Protein AF-A0A9D8PK69-F1 (afdb_monomer)

Sequence (74 aa):
DKPFSGKGCGSCTLCVDNCPVGAFTGKHFSPSEPREARMDASKCSRYLFQEQKRKAGAEACGMCVNICPFGRKK

Secondary structure (DSSP, 8-state):
-PPP-S--STT--HHHHT-TT--B--PPP-TTS-GGGTB-HHHHHHHIIIIIHHHT--S---HHHHH-TTTT--

Mean predicted aligned error: 6.37 Å

Structure (mmCIF, N/CA/C/O backbone):
data_AF-A0A9D8PK69-F1
#
_entry.id   AF-A0A9D8PK69-F1
#
loop_
_atom_site.group_PDB
_atom_site.id
_atom_site.type_symbol
_atom_site.label_atom_id
_atom_site.label_alt_id
_atom_site.label_comp_id
_atom_site.label_asym_id
_atom_site.label_entity_id
_atom_site.label_seq_id
_atom_site.pdbx_PDB_ins_code
_atom_site.Cartn_x
_atom_site.Cartn_y
_atom_site.Cartn_z
_atom_site.occupancy
_atom_site.B_iso_or_equiv
_atom_site.auth_seq_id
_atom_site.auth_comp_id
_atom_site.auth_asym_id
_atom_site.auth_atom_id
_atom_site.pdbx_PDB_model_num
ATOM 1 N N . ASP A 1 1 ? 0.756 14.185 20.434 1.00 51.31 1 ASP A N 1
ATOM 2 C CA . ASP A 1 1 ? -0.293 13.963 19.414 1.00 51.31 1 ASP A CA 1
ATOM 3 C C . ASP A 1 1 ? -1.251 12.858 19.831 1.00 51.31 1 ASP A C 1
ATOM 5 O O . ASP A 1 1 ? -0.805 11.871 20.407 1.00 51.31 1 ASP A O 1
ATOM 9 N N . LYS A 1 2 ? -2.561 13.021 19.597 1.00 51.38 2 LYS A N 1
ATOM 10 C CA . LYS A 1 2 ? -3.553 11.949 19.809 1.00 51.38 2 LYS A CA 1
ATOM 11 C C . LYS A 1 2 ? -3.650 11.085 18.542 1.00 51.38 2 LYS A C 1
ATOM 13 O O . LYS A 1 2 ? -3.678 11.655 17.452 1.00 51.38 2 LYS A O 1
ATOM 18 N N . PRO A 1 3 ? -3.725 9.746 18.655 1.00 65.69 3 PRO A N 1
ATOM 19 C CA . PRO A 1 3 ? -3.923 8.880 17.499 1.00 65.69 3 PRO A CA 1
ATOM 20 C C . PRO A 1 3 ? -5.254 9.202 16.810 1.00 65.69 3 PRO A C 1
ATOM 22 O O . PRO A 1 3 ? -6.245 9.527 17.467 1.00 65.69 3 PRO A O 1
ATOM 25 N N . PHE A 1 4 ? -5.257 9.133 15.479 1.00 65.12 4 PHE A N 1
ATOM 26 C CA . PHE A 1 4 ? -6.425 9.410 14.647 1.00 65.12 4 PHE A CA 1
ATOM 27 C C . PHE A 1 4 ? -7.642 8.590 15.110 1.00 65.12 4 PHE A C 1
ATOM 29 O O . PHE A 1 4 ? -7.601 7.362 15.126 1.00 65.12 4 PHE A O 1
ATOM 36 N N . SER A 1 5 ? -8.725 9.282 15.472 1.00 57.53 5 SER A N 1
ATOM 37 C CA . SER A 1 5 ? -9.976 8.711 15.993 1.00 57.53 5 SER A CA 1
ATOM 38 C C . SER A 1 5 ? -11.147 8.782 14.999 1.00 57.53 5 SER A C 1
ATOM 40 O O . SER A 1 5 ? -12.287 8.491 15.361 1.00 57.53 5 SER A O 1
ATOM 42 N N . GLY A 1 6 ? -10.898 9.190 13.749 1.00 60.84 6 GLY A N 1
ATOM 43 C CA . GLY A 1 6 ? -11.934 9.294 12.720 1.00 60.84 6 GLY A CA 1
ATOM 44 C C . GLY A 1 6 ? -12.456 7.929 12.256 1.00 60.84 6 GLY A C 1
ATOM 45 O O . GLY A 1 6 ? -11.762 6.915 12.347 1.00 60.84 6 GLY A O 1
ATOM 46 N N . LYS A 1 7 ? -13.679 7.904 11.699 1.00 65.94 7 LYS A N 1
ATOM 47 C CA . LYS A 1 7 ? -14.188 6.733 10.964 1.00 65.94 7 LYS A CA 1
ATOM 48 C C . LYS A 1 7 ? -13.247 6.531 9.773 1.00 65.94 7 LYS A C 1
ATOM 50 O O . LYS A 1 7 ? -13.270 7.364 8.878 1.00 65.94 7 LYS A O 1
ATOM 55 N N . GLY A 1 8 ? -12.370 5.524 9.826 1.00 76.50 8 GLY A N 1
ATOM 56 C CA . GLY A 1 8 ? -11.314 5.271 8.835 1.00 76.50 8 GLY A CA 1
ATOM 57 C C . GLY A 1 8 ? -11.842 4.971 7.424 1.00 76.50 8 GLY A C 1
ATOM 58 O O . GLY A 1 8 ? -12.614 5.730 6.856 1.00 76.50 8 GLY A O 1
ATOM 59 N N . CYS A 1 9 ? -11.440 3.853 6.815 1.00 87.94 9 CYS A N 1
ATOM 60 C CA . CYS A 1 9 ? -11.875 3.535 5.445 1.00 87.94 9 CYS A CA 1
ATOM 61 C C . CYS A 1 9 ? -13.388 3.245 5.330 1.00 87.94 9 CYS A C 1
ATOM 63 O O . CYS A 1 9 ? -13.950 3.406 4.251 1.00 87.94 9 CYS A O 1
ATOM 65 N N . GLY A 1 10 ? -14.076 2.875 6.419 1.00 88.06 10 GLY A N 1
ATOM 66 C CA . GLY A 1 10 ? -15.500 2.525 6.364 1.00 88.06 10 GLY A CA 1
ATOM 67 C C . GLY A 1 10 ? -15.725 1.334 5.432 1.00 88.06 10 GLY A C 1
ATOM 68 O O . GLY A 1 10 ? -15.099 0.304 5.620 1.00 88.06 10 GLY A O 1
ATOM 69 N N . SER A 1 11 ? -16.580 1.477 4.421 1.00 90.62 11 SER A N 1
ATOM 70 C CA . SER A 1 11 ? -16.762 0.482 3.351 1.00 90.62 11 SER A CA 1
ATOM 71 C C . SER A 1 11 ? -15.921 0.764 2.093 1.00 90.62 11 SER A C 1
ATOM 73 O O . SER A 1 11 ? -16.117 0.117 1.071 1.00 90.62 11 SER A O 1
ATOM 75 N N . CYS A 1 12 ? -15.019 1.752 2.121 1.00 92.50 12 CYS 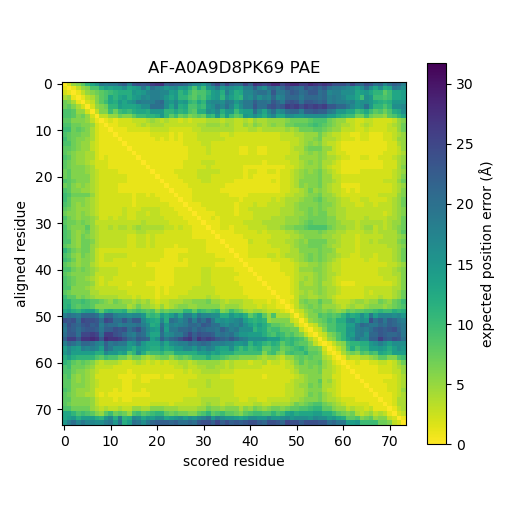A N 1
ATOM 76 C CA . CYS A 1 12 ? -14.231 2.148 0.955 1.00 92.50 12 CYS A CA 1
ATOM 77 C C . CYS A 1 12 ? -13.158 1.108 0.607 1.00 92.50 12 CYS A C 1
ATOM 79 O O . CYS A 1 12 ? -12.314 0.777 1.440 1.00 92.50 12 CYS A O 1
ATOM 81 N N . THR A 1 13 ? -13.132 0.688 -0.658 1.00 94.62 13 THR A N 1
ATOM 82 C CA . THR A 1 13 ? -12.164 -0.270 -1.218 1.00 94.62 13 THR A CA 1
ATOM 83 C C . THR A 1 13 ? -11.349 0.308 -2.377 1.00 94.62 13 THR A C 1
ATOM 85 O O . THR A 1 13 ? -10.562 -0.407 -2.983 1.00 94.62 13 THR A O 1
ATOM 88 N N . LEU A 1 14 ? -11.439 1.616 -2.658 1.00 95.81 14 LEU A N 1
ATOM 89 C CA . LEU A 1 14 ? -10.851 2.223 -3.865 1.00 95.81 14 LEU A CA 1
ATOM 90 C C . LEU A 1 14 ? -9.360 1.903 -4.073 1.00 95.81 14 LEU A C 1
ATOM 92 O O . LEU A 1 14 ? -8.941 1.655 -5.202 1.00 95.81 14 LEU A O 1
ATOM 96 N N . CYS A 1 15 ? -8.548 1.902 -3.010 1.00 95.50 15 CYS A N 1
ATOM 97 C CA . CYS A 1 15 ? -7.125 1.562 -3.108 1.00 95.50 15 CYS A CA 1
ATOM 98 C C . CYS A 1 15 ? -6.869 0.066 -3.352 1.00 95.50 15 CYS A C 1
ATOM 100 O O . CYS A 1 15 ? -5.837 -0.274 -3.926 1.00 95.50 15 CYS A O 1
ATOM 102 N N . VAL A 1 16 ? -7.790 -0.804 -2.935 1.00 96.75 16 VAL A N 1
ATOM 103 C CA . VAL A 1 16 ? -7.771 -2.246 -3.207 1.00 96.75 16 VAL A CA 1
ATOM 104 C C . VAL A 1 16 ? -8.107 -2.480 -4.671 1.00 96.75 16 VAL A C 1
ATOM 106 O O . VAL A 1 16 ? -7.311 -3.079 -5.388 1.00 96.75 16 VAL A O 1
ATOM 109 N N . ASP A 1 17 ? -9.222 -1.905 -5.121 1.00 97.38 17 ASP A N 1
ATOM 110 C CA . ASP A 1 17 ? -9.796 -2.146 -6.446 1.00 97.38 17 ASP A CA 1
ATOM 111 C C . ASP A 1 17 ? -8.918 -1.593 -7.574 1.00 97.38 17 ASP A C 1
ATOM 113 O O . ASP A 1 17 ? -8.883 -2.144 -8.670 1.00 97.38 17 ASP A O 1
ATOM 117 N N . ASN A 1 18 ? -8.192 -0.501 -7.311 1.00 96.50 18 ASN A N 1
ATOM 118 C CA . ASN A 1 18 ? -7.402 0.189 -8.331 1.00 96.50 18 ASN A CA 1
ATOM 119 C C . ASN A 1 18 ? -5.902 -0.117 -8.251 1.00 96.50 18 ASN A C 1
ATOM 121 O O . ASN A 1 18 ? -5.144 0.366 -9.085 1.00 96.50 18 ASN A O 1
ATOM 125 N N . CYS A 1 19 ? -5.420 -0.889 -7.271 1.00 95.81 19 CYS A N 1
ATOM 126 C CA . CYS A 1 19 ? -3.993 -1.196 -7.215 1.00 95.81 19 CYS A CA 1
ATOM 127 C C . CYS A 1 19 ? -3.588 -2.066 -8.421 1.00 95.81 19 CYS A C 1
ATOM 129 O O . CYS A 1 19 ? -4.069 -3.195 -8.524 1.00 95.81 19 CYS A O 1
ATOM 131 N N . PRO A 1 20 ? -2.640 -1.630 -9.277 1.00 93.19 20 PRO A N 1
ATOM 132 C CA . PRO A 1 20 ? -2.309 -2.340 -10.518 1.00 93.19 20 PRO A CA 1
ATOM 133 C C . PRO A 1 20 ? -1.726 -3.740 -10.289 1.00 93.19 20 PRO A C 1
ATOM 135 O O . PRO A 1 20 ? -1.708 -4.561 -11.198 1.00 93.19 20 PRO A O 1
ATOM 138 N N . VAL A 1 21 ? -1.242 -4.020 -9.075 1.00 95.31 21 VAL A N 1
ATOM 139 C CA . VAL A 1 21 ? -0.680 -5.322 -8.691 1.00 95.31 21 VAL A CA 1
ATOM 140 C C . VAL A 1 21 ? -1.426 -5.993 -7.542 1.00 95.31 21 VAL A C 1
ATOM 142 O O . VAL A 1 21 ? -0.911 -6.953 -6.967 1.00 95.31 21 VAL A O 1
ATOM 145 N N . GLY A 1 22 ? -2.608 -5.483 -7.177 1.00 96.31 22 GLY A N 1
ATOM 146 C CA . GLY A 1 22 ? -3.423 -6.050 -6.101 1.00 96.31 22 GLY A CA 1
ATOM 147 C C . GLY A 1 22 ? -2.650 -6.193 -4.786 1.00 96.31 22 GLY A C 1
ATOM 148 O O . GLY A 1 22 ? -2.638 -7.263 -4.180 1.00 96.31 22 GLY A O 1
ATOM 149 N N . ALA A 1 23 ? -1.921 -5.147 -4.382 1.00 97.06 23 ALA A N 1
ATOM 150 C CA . ALA A 1 23 ? -1.077 -5.192 -3.188 1.00 97.06 23 ALA A CA 1
ATOM 151 C C . ALA A 1 23 ? -1.873 -5.095 -1.878 1.00 97.06 23 ALA A C 1
ATOM 153 O O . ALA A 1 23 ? -1.354 -5.492 -0.840 1.00 97.06 23 ALA A O 1
ATOM 154 N N . PHE A 1 24 ? -3.092 -4.552 -1.891 1.00 97.06 24 PHE A N 1
ATOM 155 C CA . PHE A 1 24 ? -3.883 -4.331 -0.677 1.00 97.06 24 PHE A CA 1
ATOM 156 C C . PHE A 1 24 ? -4.867 -5.472 -0.415 1.00 97.06 24 PHE A C 1
ATOM 158 O O . PHE A 1 24 ? -5.444 -6.023 -1.345 1.00 97.06 24 PHE A O 1
ATOM 165 N N . THR A 1 25 ? -5.091 -5.790 0.863 1.00 94.75 25 THR A N 1
ATOM 166 C CA . THR A 1 25 ? -6.002 -6.872 1.288 1.00 94.75 25 THR A CA 1
ATOM 167 C C . THR A 1 25 ? -7.432 -6.399 1.568 1.00 94.75 25 THR A C 1
ATOM 169 O O . THR A 1 25 ? -8.324 -7.221 1.739 1.00 94.75 25 THR A O 1
ATOM 172 N N . GLY A 1 26 ? -7.649 -5.083 1.685 1.00 92.94 26 GLY A N 1
ATOM 173 C CA . GLY A 1 26 ? -8.921 -4.490 2.125 1.00 92.94 26 GLY A CA 1
ATOM 174 C C . GLY A 1 26 ? -9.151 -4.507 3.637 1.00 92.94 26 GLY A C 1
ATOM 175 O O . GLY A 1 26 ? -10.151 -3.979 4.117 1.00 92.94 26 GLY A O 1
ATOM 176 N N . LYS A 1 27 ? -8.212 -5.051 4.418 1.00 91.50 27 LYS A N 1
ATOM 177 C CA . LYS A 1 27 ? -8.308 -5.046 5.878 1.00 91.50 27 LYS A CA 1
ATOM 178 C C . LYS A 1 27 ? -8.167 -3.632 6.450 1.00 91.50 27 LYS A C 1
ATOM 180 O O . LYS A 1 27 ? -7.336 -2.839 6.007 1.00 91.50 27 LYS A O 1
ATOM 185 N N . HIS A 1 28 ? -8.946 -3.325 7.485 1.00 88.50 28 HIS A N 1
ATOM 186 C CA . HIS A 1 28 ? -8.858 -2.041 8.179 1.00 88.50 28 HIS A CA 1
ATOM 187 C C . HIS A 1 28 ? -7.531 -1.872 8.932 1.00 88.50 28 HIS A C 1
ATOM 189 O O . HIS A 1 28 ? -6.864 -2.835 9.323 1.00 88.50 28 HIS A O 1
ATOM 195 N N . PHE A 1 29 ? -7.141 -0.614 9.139 1.00 88.69 29 PHE A N 1
ATOM 196 C CA . PHE A 1 29 ? -5.986 -0.280 9.962 1.00 88.69 29 PHE A CA 1
ATOM 197 C C . PHE A 1 29 ? -6.239 -0.617 11.435 1.00 88.69 29 PHE A C 1
ATOM 199 O O . PHE A 1 29 ? -7.238 -0.198 12.012 1.00 88.69 29 PHE A O 1
ATOM 206 N N . SER A 1 30 ? -5.289 -1.338 12.025 1.00 87.00 30 SER A N 1
ATOM 207 C CA . SER A 1 30 ? -5.161 -1.591 13.454 1.00 87.00 30 SER A CA 1
ATOM 208 C C . SER A 1 30 ? -3.691 -1.415 13.846 1.00 87.00 30 SER A C 1
ATOM 210 O O . SER A 1 30 ? -2.831 -2.056 13.226 1.00 87.00 30 SER A O 1
ATOM 212 N N . PRO A 1 31 ? -3.380 -0.588 14.862 1.00 86.19 31 PRO A N 1
ATOM 213 C CA . PRO A 1 31 ? -2.004 -0.328 15.280 1.00 86.19 31 PRO A CA 1
ATOM 214 C C . PRO A 1 31 ? -1.318 -1.545 15.918 1.00 86.19 31 PRO A C 1
ATOM 216 O O . PRO A 1 31 ? -0.095 -1.570 15.991 1.00 86.19 31 PRO A O 1
ATOM 219 N N . SER A 1 32 ? -2.073 -2.557 16.361 1.00 92.12 32 SER A N 1
ATOM 220 C CA . SER A 1 32 ? -1.520 -3.796 16.927 1.00 92.12 32 SER A CA 1
ATOM 221 C C . SER A 1 32 ? -1.056 -4.807 15.874 1.00 92.12 32 SER A C 1
ATOM 223 O O . SER A 1 32 ? -0.468 -5.828 16.217 1.00 92.12 32 SER A O 1
ATOM 225 N N . GLU A 1 33 ? -1.339 -4.556 14.597 1.00 92.38 33 GLU A N 1
ATOM 226 C CA . GLU A 1 33 ? -1.070 -5.496 13.514 1.00 92.38 33 GLU A CA 1
ATOM 227 C C . GLU A 1 33 ? 0.095 -5.028 12.633 1.00 92.38 33 GLU A C 1
ATOM 22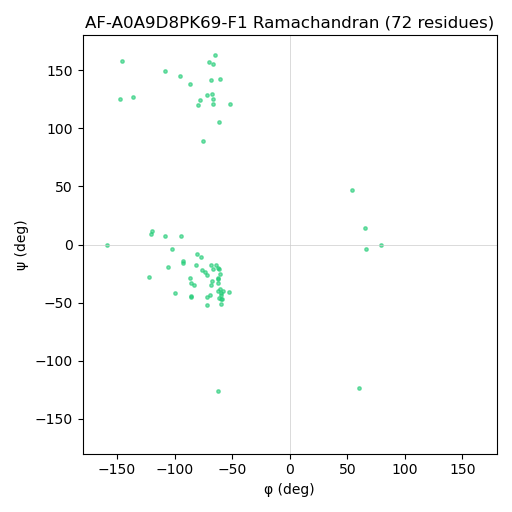9 O O . GLU A 1 33 ? 0.260 -3.823 12.413 1.00 92.38 33 GLU A O 1
ATOM 234 N N . PRO A 1 34 ? 0.860 -5.959 12.038 1.00 95.31 34 PRO A N 1
ATOM 235 C CA . PRO A 1 34 ? 1.913 -5.606 11.096 1.00 95.31 34 PRO A CA 1
ATOM 236 C C . PRO A 1 34 ? 1.343 -4.951 9.829 1.00 95.31 34 PRO A C 1
ATOM 238 O O . PRO A 1 34 ? 0.151 -5.044 9.515 1.00 95.31 34 PRO A O 1
ATOM 241 N N . ARG A 1 35 ? 2.204 -4.282 9.057 1.00 92.38 35 ARG A N 1
ATOM 242 C CA . ARG A 1 35 ? 1.836 -3.664 7.769 1.00 92.38 35 ARG A CA 1
ATOM 243 C C . ARG A 1 35 ? 1.324 -4.711 6.776 1.00 92.38 35 ARG A C 1
ATOM 245 O O . ARG A 1 35 ? 0.363 -4.462 6.051 1.00 92.38 35 ARG A O 1
ATOM 252 N N . GLU A 1 36 ? 1.943 -5.883 6.793 1.00 95.50 36 GLU A N 1
ATOM 253 C CA . GLU A 1 36 ? 1.704 -7.018 5.900 1.00 95.50 36 GLU A CA 1
ATOM 254 C C . GLU A 1 36 ? 0.276 -7.562 6.019 1.00 95.50 36 GLU A C 1
ATOM 256 O O . GLU A 1 36 ? -0.240 -8.141 5.070 1.00 95.50 36 GLU A O 1
ATOM 261 N N . ALA A 1 37 ? -0.418 -7.297 7.133 1.00 94.88 37 ALA A N 1
ATOM 262 C CA . ALA A 1 37 ? -1.840 -7.616 7.278 1.00 94.88 37 ALA A CA 1
ATOM 263 C C . ALA A 1 37 ? -2.735 -6.855 6.275 1.00 94.88 37 ALA A C 1
ATOM 265 O O . ALA A 1 37 ? -3.880 -7.242 6.030 1.00 94.88 37 ALA A O 1
ATOM 266 N N . ARG A 1 38 ? -2.231 -5.747 5.720 1.00 93.75 38 ARG A N 1
ATOM 267 C CA . ARG A 1 38 ? -2.978 -4.803 4.876 1.00 93.75 38 ARG A CA 1
ATOM 268 C C . ARG A 1 38 ? -2.383 -4.617 3.494 1.00 93.75 38 ARG A C 1
ATOM 270 O O . ARG A 1 38 ? -3.116 -4.266 2.572 1.00 93.75 38 ARG A O 1
ATOM 277 N N . MET A 1 39 ? -1.073 -4.808 3.362 1.00 95.44 39 MET A N 1
ATOM 278 C CA . MET A 1 39 ? -0.346 -4.512 2.138 1.00 95.44 39 MET A CA 1
ATOM 279 C C . MET A 1 39 ? 0.824 -5.473 1.924 1.00 95.44 39 MET A C 1
ATOM 281 O O . MET A 1 39 ? 1.739 -5.542 2.744 1.00 95.44 39 MET A O 1
ATOM 285 N N . ASP A 1 40 ? 0.850 -6.121 0.763 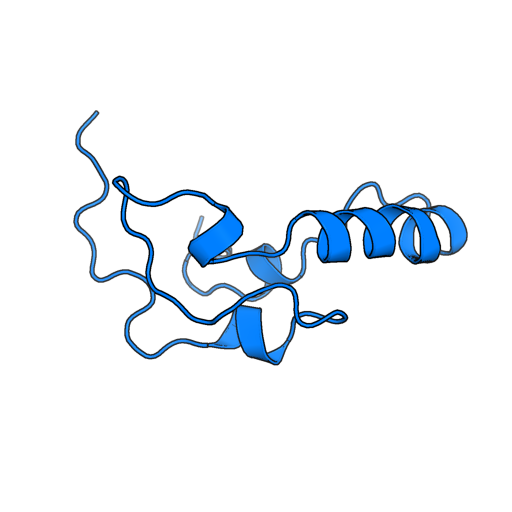1.00 97.12 40 ASP A N 1
ATOM 286 C CA . ASP A 1 40 ? 2.025 -6.799 0.223 1.00 97.12 40 ASP A CA 1
ATOM 287 C C . ASP A 1 40 ? 3.004 -5.746 -0.330 1.00 97.12 40 ASP A C 1
ATOM 289 O O . ASP A 1 40 ? 2.949 -5.320 -1.492 1.00 97.12 40 ASP A O 1
ATOM 293 N N . ALA A 1 41 ? 3.888 -5.272 0.549 1.00 93.44 41 ALA A N 1
ATOM 294 C CA . ALA A 1 41 ? 4.887 -4.262 0.215 1.00 93.44 41 ALA A CA 1
ATOM 295 C C . ALA A 1 41 ? 5.866 -4.745 -0.869 1.00 93.44 41 ALA A C 1
ATOM 297 O O . ALA A 1 41 ? 6.336 -3.937 -1.673 1.00 93.44 41 ALA A O 1
ATOM 298 N N . SER A 1 42 ? 6.129 -6.052 -0.938 1.00 93.62 42 SER A N 1
ATOM 299 C CA . SER A 1 42 ? 7.026 -6.651 -1.927 1.00 93.62 42 SER A CA 1
ATOM 300 C C . SER A 1 42 ? 6.431 -6.593 -3.333 1.00 93.62 42 SER A C 1
ATOM 302 O O . SER A 1 42 ? 7.133 -6.203 -4.267 1.00 93.62 42 SER A O 1
ATOM 304 N N . LYS A 1 43 ? 5.133 -6.890 -3.502 1.00 94.12 43 LYS A N 1
ATOM 305 C CA . LYS A 1 43 ? 4.431 -6.709 -4.789 1.00 94.12 43 LYS A CA 1
ATOM 306 C C . LYS A 1 43 ? 4.462 -5.259 -5.255 1.00 94.12 43 LYS A C 1
ATOM 308 O O . LYS A 1 43 ? 4.789 -5.008 -6.414 1.00 94.12 43 LYS A O 1
ATOM 313 N N . CYS A 1 44 ? 4.165 -4.319 -4.356 1.00 92.81 44 CYS A N 1
ATOM 314 C CA . CYS A 1 44 ? 4.215 -2.890 -4.663 1.00 92.81 44 CYS A CA 1
ATOM 315 C C . CYS A 1 44 ? 5.627 -2.460 -5.091 1.00 92.81 44 CYS A C 1
ATOM 317 O O . CYS A 1 44 ? 5.809 -1.897 -6.165 1.00 92.81 44 CYS A O 1
ATOM 319 N N . SER A 1 45 ? 6.640 -2.799 -4.293 1.00 89.88 45 SER A N 1
ATOM 320 C CA . SER A 1 45 ? 8.042 -2.460 -4.552 1.00 89.88 45 SER A CA 1
ATOM 321 C C . SER A 1 45 ? 8.538 -3.028 -5.885 1.00 89.88 45 SER A C 1
ATOM 323 O O . SER A 1 45 ? 9.092 -2.307 -6.715 1.00 89.88 45 SER A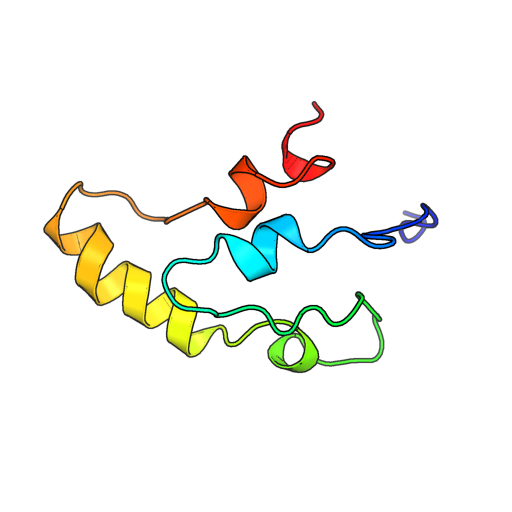 O 1
ATOM 325 N N . ARG A 1 46 ? 8.250 -4.306 -6.157 1.00 90.44 46 ARG A N 1
ATOM 326 C CA . ARG A 1 46 ? 8.610 -4.956 -7.421 1.00 90.44 46 ARG A CA 1
ATOM 327 C C . ARG A 1 46 ? 7.980 -4.260 -8.627 1.00 90.44 46 ARG A C 1
ATOM 329 O O . ARG A 1 46 ? 8.671 -4.062 -9.621 1.00 90.44 46 ARG A O 1
ATOM 336 N N . TYR A 1 47 ? 6.716 -3.849 -8.528 1.00 88.31 47 TYR A N 1
ATOM 337 C CA . TYR A 1 47 ? 6.048 -3.079 -9.580 1.00 88.31 47 TYR A CA 1
ATOM 338 C C . TYR A 1 47 ? 6.759 -1.749 -9.866 1.00 88.31 47 TYR A C 1
ATOM 340 O O . TYR A 1 47 ? 6.988 -1.411 -11.026 1.00 88.31 47 TYR A O 1
ATOM 348 N N . LEU A 1 48 ? 7.184 -1.023 -8.826 1.00 83.38 48 LEU A N 1
ATOM 349 C CA . LEU A 1 48 ? 7.948 0.221 -8.989 1.00 83.38 48 LEU A CA 1
ATOM 350 C C . LEU A 1 48 ? 9.285 -0.020 -9.701 1.00 83.38 48 LEU A C 1
ATOM 352 O O . LEU A 1 48 ? 9.631 0.694 -10.643 1.00 83.38 48 LEU A O 1
ATOM 356 N N . PHE A 1 49 ? 10.021 -1.051 -9.284 1.00 81.00 49 PHE A N 1
ATOM 357 C CA . PHE A 1 49 ? 11.315 -1.376 -9.879 1.00 81.00 49 PHE A CA 1
ATOM 358 C C . PHE A 1 49 ? 11.213 -1.879 -11.323 1.00 81.00 49 PHE A C 1
ATOM 360 O O . PHE A 1 49 ? 12.104 -1.586 -12.119 1.00 81.00 49 PHE A O 1
ATOM 367 N N . GLN A 1 50 ? 10.161 -2.627 -11.663 1.00 76.88 50 GLN A N 1
ATOM 368 C CA . GLN A 1 50 ? 10.001 -3.242 -12.983 1.00 76.88 50 GLN A CA 1
ATOM 369 C C . GLN A 1 50 ? 9.349 -2.302 -14.005 1.00 76.88 50 GLN A C 1
ATOM 371 O O . GLN A 1 50 ? 9.851 -2.189 -15.123 1.00 76.88 50 GLN A O 1
ATOM 376 N N . GLU A 1 51 ? 8.277 -1.597 -13.633 1.00 65.19 51 GLU A N 1
ATOM 377 C CA . GLU A 1 51 ? 7.471 -0.808 -14.575 1.00 65.19 51 GLU A CA 1
ATOM 378 C C . GLU A 1 51 ? 7.808 0.693 -14.545 1.00 65.19 51 GLU A C 1
ATOM 380 O O . GLU A 1 51 ? 7.936 1.316 -15.600 1.00 65.19 51 GLU A O 1
ATOM 385 N N . GLN A 1 52 ? 8.016 1.290 -13.363 1.00 58.53 52 GLN A N 1
ATOM 386 C CA . GLN A 1 52 ? 8.148 2.755 -13.235 1.00 58.53 52 GLN A CA 1
ATOM 387 C C . GLN A 1 52 ? 9.566 3.268 -13.539 1.00 58.53 52 GLN A C 1
ATOM 389 O O . GLN A 1 52 ? 9.710 4.312 -14.183 1.00 58.53 52 GLN A O 1
ATOM 394 N N . LYS A 1 53 ? 10.619 2.505 -13.192 1.00 54.34 53 LYS A N 1
ATOM 395 C CA . LYS A 1 53 ? 11.998 2.812 -13.634 1.00 54.34 53 LYS A CA 1
ATOM 396 C C . LYS A 1 53 ? 12.160 2.751 -15.156 1.00 54.34 53 LYS A C 1
ATOM 398 O O . LYS A 1 53 ? 13.003 3.456 -15.697 1.00 54.34 53 LYS A O 1
ATOM 403 N N . ARG A 1 54 ? 11.367 1.920 -15.845 1.00 53.66 54 ARG A N 1
ATOM 404 C CA . ARG A 1 54 ? 11.455 1.730 -17.301 1.00 53.66 54 ARG A CA 1
ATOM 405 C C . ARG A 1 54 ? 10.644 2.739 -18.114 1.00 53.66 54 ARG A C 1
ATOM 407 O O . ARG A 1 54 ? 11.027 3.003 -19.247 1.00 53.66 54 ARG A O 1
ATOM 414 N N . LYS A 1 55 ? 9.542 3.280 -17.578 1.00 56.03 55 LYS A N 1
ATOM 415 C CA . LYS A 1 55 ? 8.592 4.087 -18.369 1.00 56.03 55 LYS A CA 1
ATOM 416 C C . LYS A 1 55 ? 8.623 5.601 -18.135 1.00 56.03 55 LYS A C 1
ATOM 418 O O . LYS A 1 55 ? 8.125 6.304 -19.005 1.00 56.03 55 LYS A O 1
ATOM 423 N N . ALA A 1 56 ? 9.168 6.129 -17.030 1.00 55.56 56 ALA A N 1
ATOM 424 C CA . ALA A 1 56 ? 9.029 7.578 -16.780 1.00 55.56 56 ALA A CA 1
ATOM 425 C C . ALA A 1 56 ? 10.040 8.251 -15.831 1.00 55.56 56 ALA A C 1
ATOM 427 O O . ALA A 1 56 ? 9.900 9.443 -15.574 1.00 55.56 56 ALA A O 1
ATOM 428 N N . GLY A 1 57 ? 11.008 7.537 -15.240 1.00 59.88 57 GLY A N 1
ATOM 429 C CA . GLY A 1 57 ? 11.832 8.125 -14.167 1.00 59.88 57 GLY A CA 1
ATOM 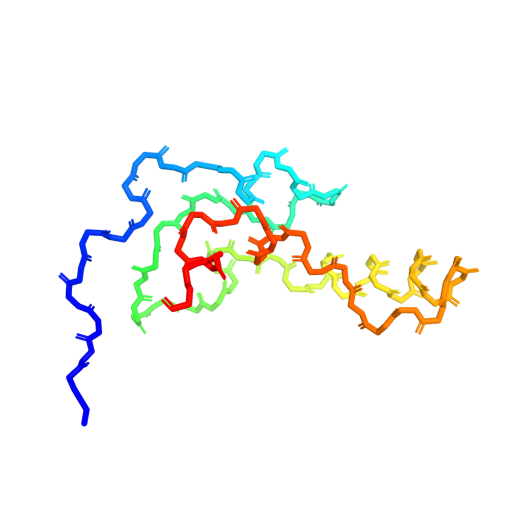430 C C . GLY A 1 57 ? 11.033 8.460 -12.894 1.00 59.88 57 GLY A C 1
ATOM 431 O O . GLY A 1 57 ? 11.517 9.179 -12.028 1.00 59.88 57 GLY A O 1
ATOM 432 N N . ALA A 1 58 ? 9.808 7.941 -12.771 1.00 63.41 58 ALA A N 1
ATOM 433 C CA . ALA A 1 58 ? 8.958 8.145 -11.608 1.00 63.41 58 ALA A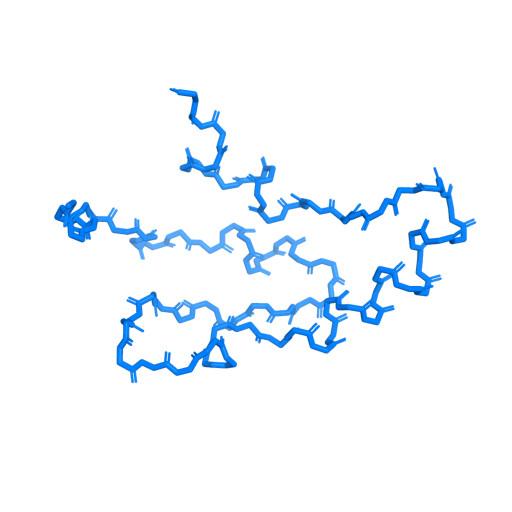 CA 1
ATOM 434 C C . ALA A 1 58 ? 9.413 7.245 -10.449 1.00 63.41 58 ALA A C 1
ATOM 436 O O . ALA A 1 58 ? 9.449 6.021 -10.577 1.00 63.41 58 ALA A O 1
ATOM 437 N N . GLU A 1 59 ? 9.705 7.848 -9.297 1.00 69.31 59 GLU A N 1
ATOM 438 C CA . GLU A 1 59 ? 10.155 7.133 -8.093 1.00 69.31 59 GLU A CA 1
ATOM 439 C C . GLU A 1 59 ? 9.012 6.414 -7.352 1.00 69.31 59 GLU A C 1
ATOM 441 O O . GLU A 1 59 ? 9.249 5.585 -6.474 1.00 69.31 59 GLU A O 1
ATOM 446 N N . ALA A 1 60 ? 7.757 6.690 -7.724 1.00 76.75 60 ALA A N 1
ATOM 447 C CA . ALA A 1 60 ? 6.573 6.111 -7.102 1.00 76.75 60 ALA A CA 1
ATOM 448 C C . ALA A 1 60 ? 5.426 5.885 -8.103 1.00 76.75 60 ALA A C 1
ATOM 450 O O . ALA A 1 60 ? 5.341 6.522 -9.151 1.00 76.75 60 ALA A O 1
ATOM 451 N N .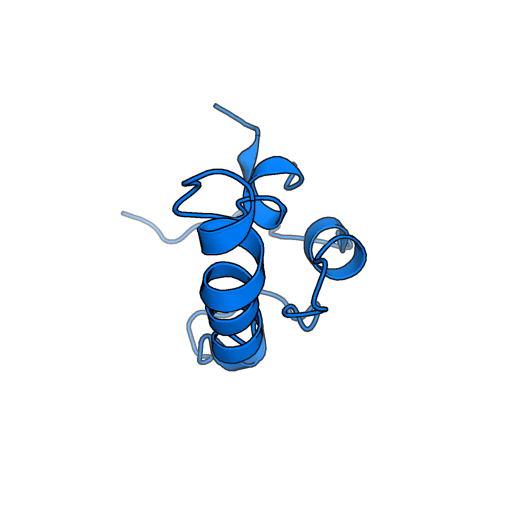 CYS A 1 61 ? 4.512 4.975 -7.754 1.00 88.12 61 CYS A N 1
ATOM 452 C CA . CYS A 1 61 ? 3.229 4.782 -8.438 1.00 88.12 61 CYS A CA 1
ATOM 453 C C . CYS A 1 61 ? 2.168 5.738 -7.876 1.00 88.12 61 CYS A C 1
ATOM 455 O O . CYS A 1 61 ? 1.417 6.342 -8.632 1.00 88.12 61 CYS A O 1
ATOM 457 N N . GLY A 1 62 ? 2.088 5.873 -6.547 1.00 89.19 62 GLY A N 1
ATOM 458 C CA . GLY A 1 62 ? 1.241 6.862 -5.867 1.00 89.19 62 GLY A CA 1
ATOM 459 C C . GLY A 1 62 ? -0.277 6.685 -6.013 1.00 89.19 62 GLY A C 1
ATOM 460 O O . GLY A 1 62 ? -1.024 7.411 -5.364 1.00 89.19 62 GLY A O 1
A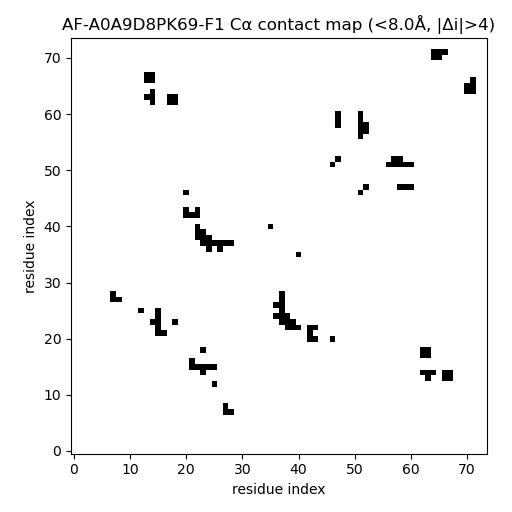TOM 461 N N . MET A 1 63 ? -0.762 5.720 -6.801 1.00 91.25 63 MET A N 1
ATOM 462 C CA . MET A 1 63 ? -2.186 5.584 -7.132 1.00 91.25 63 MET A CA 1
ATOM 463 C C . MET A 1 63 ? -3.095 5.429 -5.906 1.00 91.25 63 MET A C 1
ATOM 465 O O . MET A 1 63 ? -4.162 6.036 -5.855 1.00 91.25 63 MET A O 1
ATOM 469 N N . CYS A 1 64 ? -2.664 4.671 -4.895 1.00 93.06 64 CYS A N 1
ATOM 470 C CA . CYS A 1 64 ? -3.424 4.482 -3.658 1.00 93.06 64 CYS A CA 1
ATOM 471 C C . CYS A 1 64 ? -3.640 5.793 -2.887 1.00 93.06 64 CYS A C 1
ATOM 473 O O . CYS A 1 64 ? -4.735 6.025 -2.381 1.00 93.06 64 CYS A O 1
ATOM 475 N N . VAL A 1 65 ? -2.631 6.668 -2.836 1.00 91.75 65 VAL A N 1
ATOM 476 C CA . VAL A 1 65 ? -2.739 8.002 -2.226 1.00 91.75 65 VAL A CA 1
ATOM 477 C C . VAL A 1 65 ? -3.584 8.903 -3.114 1.00 91.75 65 VAL A C 1
ATOM 479 O O . VAL A 1 65 ? -4.508 9.553 -2.631 1.00 91.75 65 VAL A O 1
ATOM 482 N N . ASN A 1 66 ? -3.315 8.874 -4.423 1.00 91.50 66 ASN A N 1
ATOM 48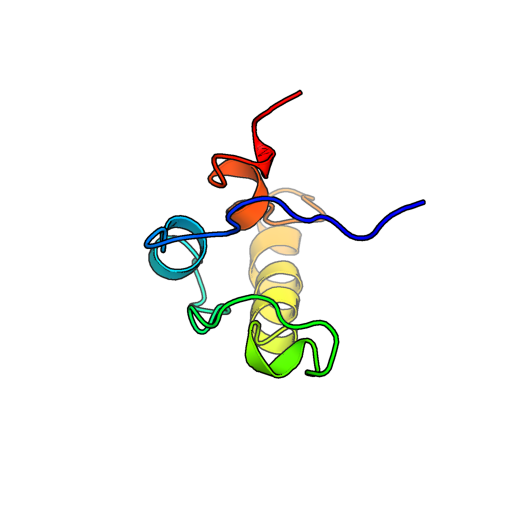3 C CA . ASN A 1 66 ? -4.021 9.692 -5.391 1.00 91.50 66 ASN A CA 1
ATOM 484 C C . ASN A 1 66 ? -5.512 9.375 -5.446 1.00 91.50 66 ASN A C 1
ATOM 486 O O . ASN A 1 66 ? -6.256 10.291 -5.717 1.00 91.50 66 ASN A O 1
ATOM 490 N N . ILE A 1 67 ? -5.995 8.146 -5.241 1.00 93.19 67 ILE A N 1
ATOM 491 C CA . ILE A 1 67 ? -7.440 7.839 -5.310 1.00 93.19 67 ILE A CA 1
ATOM 492 C C . ILE A 1 67 ? -8.150 7.929 -3.952 1.00 93.19 67 ILE A C 1
ATOM 494 O O . ILE A 1 67 ? -9.376 7.996 -3.896 1.00 93.19 67 ILE A O 1
ATOM 498 N N . CYS A 1 68 ? -7.397 7.944 -2.851 1.00 93.00 68 CYS A N 1
ATOM 499 C CA . CYS A 1 68 ? -7.961 7.942 -1.509 1.00 93.00 68 CYS A CA 1
ATOM 500 C C . CYS A 1 68 ? -8.717 9.256 -1.215 1.00 93.00 68 CYS A C 1
ATOM 502 O O . CYS A 1 68 ? -8.107 10.328 -1.267 1.00 93.00 68 CYS A O 1
ATOM 504 N N . PRO A 1 69 ? -10.002 9.211 -0.804 1.00 89.62 69 PRO A N 1
ATOM 505 C CA . PRO A 1 69 ? -10.758 10.411 -0.429 1.00 89.62 69 PRO A CA 1
ATOM 506 C C . PRO A 1 69 ? -10.148 11.182 0.747 1.00 89.62 69 PRO A C 1
ATOM 508 O O . PRO A 1 69 ? -10.366 12.384 0.870 1.00 89.62 69 PRO A O 1
ATOM 511 N N . PHE A 1 70 ? -9.392 10.499 1.611 1.00 88.00 70 PHE A N 1
ATOM 512 C CA . PHE A 1 70 ? -8.642 11.123 2.702 1.00 88.00 70 PHE A CA 1
ATOM 513 C C . PHE A 1 70 ? -7.267 11.623 2.246 1.00 88.00 70 PHE A C 1
ATOM 515 O O . PHE A 1 70 ? -6.816 12.648 2.734 1.00 88.00 70 PHE A O 1
ATOM 522 N N . GLY A 1 71 ? -6.626 10.937 1.292 1.00 82.69 71 GLY A N 1
ATOM 523 C CA . GLY A 1 71 ? -5.323 11.329 0.741 1.00 82.69 71 GLY A CA 1
ATOM 524 C C . GLY A 1 71 ? -5.384 12.542 -0.191 1.00 82.69 71 GLY A C 1
ATOM 525 O O . GLY A 1 71 ? -4.393 13.246 -0.341 1.00 82.69 71 GLY A O 1
ATOM 526 N N . ARG A 1 72 ? -6.552 12.812 -0.791 1.00 75.94 72 ARG A N 1
ATOM 527 C CA . ARG A 1 72 ? -6.802 13.998 -1.631 1.00 75.94 72 ARG A CA 1
ATOM 528 C C . ARG A 1 72 ? -7.123 15.274 -0.851 1.00 75.94 72 ARG A C 1
ATOM 530 O O . ARG A 1 72 ? -7.103 16.350 -1.445 1.00 75.94 72 ARG A O 1
ATOM 537 N N . LYS A 1 73 ? -7.494 15.175 0.428 1.00 63.22 73 LYS A N 1
ATOM 538 C CA . LYS A 1 73 ? -7.869 16.351 1.222 1.00 63.22 73 LYS A CA 1
ATOM 539 C C . LYS A 1 73 ? -6.598 17.066 1.686 1.00 63.22 73 LYS A C 1
ATOM 541 O O . LYS A 1 73 ? -5.769 16.450 2.348 1.00 63.22 73 LYS A O 1
ATOM 546 N N . LYS A 1 74 ? -6.456 18.332 1.285 1.00 53.00 74 LYS A N 1
ATOM 547 C CA . LYS A 1 74 ? -5.515 19.286 1.885 1.00 53.00 74 LYS A CA 1
ATOM 548 C C . LYS A 1 74 ? -6.042 19.751 3.235 1.00 53.00 74 LYS A C 1
ATOM 550 O O . LYS A 1 74 ? -7.281 19.909 3.333 1.00 53.00 74 LYS A O 1
#

Solvent-accessible surface area (backbone atoms only — not comparable to full-atom values): 4796 Å² total; per-residue (Å²): 135,80,79,88,82,69,86,68,65,83,90,64,46,66,48,33,78,64,36,94,72,57,30,40,68,73,53,79,92,52,92,93,53,66,66,68,70,34,33,44,59,65,56,50,50,50,47,39,66,63,52,28,59,73,73,71,75,43,94,66,79,60,55,52,48,68,68,29,80,72,61,65,57,129

Radius of gyration: 13.69 Å; Cα contacts (8 Å, |Δi|>4): 62; chains: 1; bounding box: 29×27×38 Å

pLDDT: mean 83.29, std 14.58, range [51.31, 97.38]

Foldseek 3Di:
DDPDPDPPCPQPCQLQVPVPQNFAPPDDDDPVDDPSVGGPVVSQVVCCVPPVVPPPVDNHPCRSLVRDPVSPDD